Protein AF-A0A558DRP8-F1 (afdb_monomer_lite)

Secondary structure (DSSP, 8-state):
-PPPSSSS-PPPHHHHHHHHHH-HHHHHHHHHHHHHHHHHHS-HHHHHHHHHHHHHHHHHHHT-SSHHHHHHHHHHHHHHHHHHH-HHHHHHHHTT---

Sequence (99 aa):
MKENQNGFDVLDFDQWAVLAKNDPEAFELHRAQILNEVIAQAPAHSARRLKGIQFHVAMLRDHAKHPLGACMKISSMMLDSLFSEMPQAVSVLTQNEEP

Structure (mmCIF, N/CA/C/O backbone):
data_AF-A0A558DRP8-F1
#
_entry.id   AF-A0A558DRP8-F1
#
loop_
_atom_site.group_PDB
_atom_site.id
_atom_site.type_symbol
_atom_site.label_atom_id
_atom_site.label_alt_id
_atom_site.label_comp_id
_atom_site.label_asym_id
_atom_site.label_entity_id
_atom_site.label_seq_id
_atom_site.pdbx_PDB_ins_code
_atom_site.Cartn_x
_atom_site.Cartn_y
_atom_site.Cartn_z
_atom_site.occupancy
_atom_site.B_iso_or_equiv
_atom_site.auth_seq_id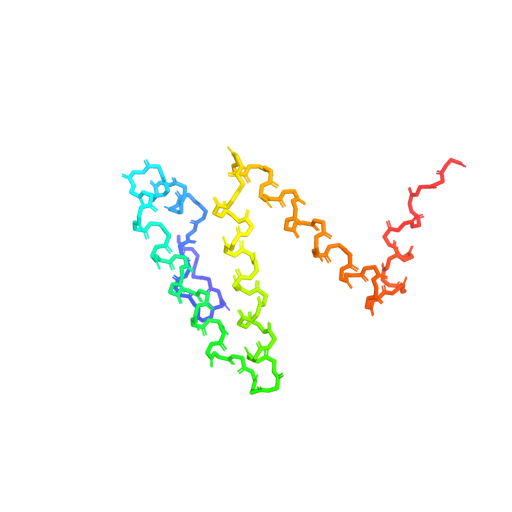
_atom_site.auth_comp_id
_atom_site.auth_asym_id
_atom_site.auth_atom_id
_atom_site.pdbx_PDB_model_num
ATOM 1 N N . MET A 1 1 ? -23.548 -2.873 -13.063 1.00 38.66 1 MET A N 1
ATOM 2 C CA . MET A 1 1 ? -22.187 -3.407 -12.873 1.00 38.66 1 MET A CA 1
ATOM 3 C C . MET A 1 1 ? -21.399 -3.039 -14.113 1.00 38.66 1 MET A C 1
ATOM 5 O O . MET A 1 1 ? -21.721 -3.549 -15.175 1.00 38.66 1 MET A O 1
ATOM 9 N N . LYS A 1 2 ? -20.525 -2.030 -14.036 1.00 38.38 2 LYS A N 1
ATOM 10 C CA . LYS A 1 2 ? -19.679 -1.653 -15.175 1.00 38.38 2 LYS A CA 1
ATOM 11 C C . LYS A 1 2 ? -18.399 -2.472 -15.067 1.00 38.38 2 LYS A C 1
ATOM 13 O O . LYS A 1 2 ? -17.728 -2.387 -14.047 1.00 38.38 2 LYS A O 1
ATOM 18 N N . GLU A 1 3 ? -18.129 -3.277 -16.087 1.00 41.12 3 GLU A N 1
ATOM 19 C CA . GLU A 1 3 ? -16.860 -3.978 -16.269 1.00 41.12 3 GLU A CA 1
ATOM 20 C C . GLU A 1 3 ? -15.719 -2.952 -16.221 1.00 41.12 3 GLU A C 1
ATOM 22 O O . GLU A 1 3 ? -15.704 -1.982 -16.986 1.00 41.12 3 GLU A O 1
ATOM 27 N N . ASN A 1 4 ? -14.793 -3.132 -15.280 1.00 47.41 4 ASN A N 1
ATOM 28 C CA . ASN A 1 4 ? -13.588 -2.319 -15.199 1.00 47.41 4 ASN A CA 1
ATOM 29 C C . ASN A 1 4 ? -12.671 -2.696 -16.370 1.00 47.41 4 ASN A C 1
ATOM 31 O O . ASN A 1 4 ? -12.224 -3.830 -16.487 1.00 47.41 4 ASN A O 1
ATOM 35 N N . GLN A 1 5 ? -12.375 -1.730 -17.240 1.00 44.47 5 GLN A N 1
ATOM 36 C CA . GLN A 1 5 ? -11.522 -1.883 -18.429 1.00 44.47 5 GLN A CA 1
ATOM 37 C C . GLN A 1 5 ? -10.011 -1.943 -18.115 1.00 44.47 5 GLN A C 1
ATOM 39 O O . GLN A 1 5 ? -9.184 -1.641 -18.969 1.00 44.47 5 GLN A O 1
ATOM 44 N N . ASN A 1 6 ? -9.635 -2.355 -16.906 1.00 46.50 6 ASN A N 1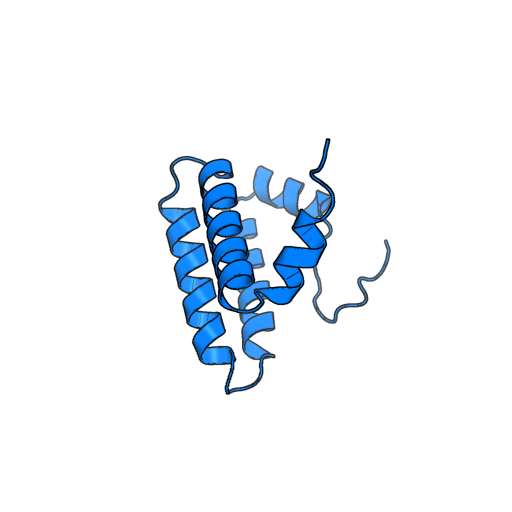
ATOM 45 C CA . ASN A 1 6 ? -8.272 -2.748 -16.565 1.00 46.50 6 ASN A CA 1
ATOM 46 C C . ASN A 1 6 ? -8.329 -4.249 -16.292 1.00 46.50 6 ASN A C 1
ATOM 48 O O . ASN A 1 6 ? -9.210 -4.670 -15.557 1.00 46.50 6 ASN A O 1
ATOM 52 N N . GLY A 1 7 ? -7.437 -5.053 -16.874 1.00 50.56 7 GLY A N 1
ATOM 53 C CA . GLY A 1 7 ? -7.436 -6.526 -16.790 1.00 50.56 7 GLY A CA 1
ATOM 54 C C . GLY A 1 7 ? -7.154 -7.126 -15.403 1.00 50.56 7 GLY A C 1
ATOM 55 O O . GLY A 1 7 ? -6.464 -8.134 -15.309 1.00 50.56 7 GLY A O 1
ATOM 56 N N . PHE A 1 8 ? -7.660 -6.500 -14.344 1.00 57.03 8 PHE A N 1
ATOM 57 C CA . PHE A 1 8 ? -7.628 -6.930 -12.958 1.00 57.03 8 PHE A CA 1
ATOM 58 C C . PHE A 1 8 ? -9.077 -7.003 -12.468 1.00 57.03 8 PHE A C 1
ATOM 60 O O . PHE A 1 8 ? -9.847 -6.061 -12.672 1.00 57.03 8 PHE A O 1
ATOM 67 N N . ASP A 1 9 ? -9.448 -8.103 -11.820 1.00 62.44 9 ASP A N 1
ATOM 68 C CA . ASP A 1 9 ? -10.777 -8.289 -11.233 1.00 62.44 9 ASP A CA 1
ATOM 69 C C . ASP A 1 9 ? -10.867 -7.474 -9.930 1.00 62.44 9 ASP A C 1
ATOM 71 O O . ASP A 1 9 ? -10.702 -7.977 -8.820 1.00 62.44 9 ASP A O 1
ATOM 75 N N . VAL A 1 10 ? -10.963 -6.149 -10.078 1.00 69.50 10 VAL A N 1
ATOM 76 C CA . VAL A 1 10 ? -10.927 -5.199 -8.962 1.00 69.50 10 VAL A CA 1
ATOM 77 C C . VAL A 1 10 ? -12.349 -4.962 -8.478 1.00 69.50 10 VAL A C 1
ATOM 79 O O . VAL A 1 10 ? -13.163 -4.392 -9.211 1.00 69.50 10 VAL A O 1
ATOM 82 N N . LEU A 1 11 ? -12.607 -5.350 -7.225 1.00 79.06 11 LEU A N 1
ATOM 83 C CA . LEU A 1 11 ? -13.816 -4.980 -6.489 1.00 79.06 11 LEU A CA 1
ATOM 84 C C . LEU A 1 11 ? -14.051 -3.462 -6.565 1.00 79.06 11 LEU A C 1
ATOM 86 O O . LEU A 1 11 ? -13.102 -2.670 -6.539 1.00 79.06 11 LEU A O 1
ATOM 90 N N . ASP A 1 12 ? -15.310 -3.039 -6.619 1.00 86.25 12 ASP A N 1
ATOM 91 C CA . ASP A 1 12 ? -15.632 -1.618 -6.495 1.00 86.25 12 ASP A CA 1
ATOM 92 C C . ASP A 1 12 ? -15.376 -1.099 -5.064 1.00 86.25 12 ASP A C 1
ATOM 94 O O . ASP A 1 12 ? -15.093 -1.853 -4.128 1.00 86.25 12 ASP A O 1
ATOM 98 N N . PHE A 1 13 ? -15.419 0.225 -4.887 1.00 86.00 13 PHE A N 1
ATOM 99 C CA . PHE A 1 13 ? -15.133 0.841 -3.589 1.00 86.00 13 PHE A CA 1
ATOM 100 C C . PHE A 1 13 ? -16.053 0.323 -2.475 1.00 86.00 13 PHE A C 1
ATOM 102 O O . PHE A 1 13 ? -15.582 0.053 -1.368 1.00 86.00 13 PHE A O 1
ATOM 109 N N . ASP A 1 14 ? -17.347 0.166 -2.764 1.00 90.44 14 ASP A N 1
ATOM 110 C CA . ASP A 1 14 ? -18.336 -0.258 -1.775 1.00 90.44 14 ASP A CA 1
ATOM 111 C C . ASP A 1 14 ? -18.066 -1.699 -1.323 1.00 90.44 14 ASP A C 1
ATOM 113 O O . ASP A 1 14 ? -18.102 -1.998 -0.128 1.00 90.44 14 ASP A O 1
ATOM 117 N N . GLN A 1 15 ? -17.704 -2.582 -2.254 1.00 90.94 15 GLN A N 1
ATOM 118 C CA . GLN A 1 15 ? -17.301 -3.957 -1.967 1.00 90.94 15 GLN A CA 1
ATOM 119 C C . GLN A 1 15 ? -16.042 -4.019 -1.095 1.00 90.94 15 GLN A C 1
ATOM 121 O O . GLN A 1 15 ? -16.016 -4.759 -0.108 1.00 90.94 15 GLN A O 1
ATOM 126 N N . TRP A 1 16 ? -15.023 -3.207 -1.393 1.00 91.12 16 TRP A N 1
ATOM 127 C CA . TRP A 1 16 ? -13.828 -3.098 -0.551 1.00 91.12 16 TRP A CA 1
ATOM 128 C C . TRP A 1 16 ? -14.144 -2.585 0.855 1.00 91.12 16 TRP A C 1
ATOM 130 O O . TRP A 1 16 ? -13.599 -3.102 1.831 1.00 91.12 16 TRP A O 1
ATOM 140 N N . ALA A 1 17 ? -15.024 -1.590 0.975 1.00 91.62 17 ALA A N 1
ATOM 141 C CA . ALA A 1 17 ? -15.428 -1.030 2.260 1.00 91.62 17 ALA A CA 1
ATOM 142 C C . ALA A 1 17 ? -16.198 -2.052 3.113 1.00 91.62 17 ALA A C 1
ATOM 144 O O . ALA A 1 17 ? -15.956 -2.167 4.318 1.00 91.62 17 ALA A O 1
ATOM 145 N N . VAL A 1 18 ? -17.091 -2.827 2.489 1.00 94.31 18 VAL A N 1
ATOM 146 C CA . VAL A 1 18 ? -17.813 -3.928 3.143 1.00 94.31 18 VAL A CA 1
ATOM 147 C C . VAL A 1 18 ? -16.842 -5.020 3.594 1.00 94.31 18 VAL A C 1
ATOM 149 O O . VAL A 1 18 ? -16.925 -5.461 4.742 1.00 94.31 18 VAL A O 1
ATOM 152 N N . LEU A 1 19 ? -15.899 -5.418 2.735 1.00 92.69 19 LEU A N 1
ATOM 153 C CA . LEU A 1 19 ? -14.892 -6.429 3.057 1.00 92.69 19 LEU A CA 1
ATOM 154 C C . LEU A 1 19 ? -14.010 -5.981 4.228 1.00 92.69 19 LEU A C 1
ATOM 156 O O . LEU A 1 19 ? -13.898 -6.704 5.209 1.00 92.69 19 LEU A O 1
ATOM 160 N N . ALA A 1 20 ? -13.483 -4.755 4.192 1.00 90.81 20 ALA A N 1
ATOM 161 C CA . ALA A 1 20 ? -12.647 -4.204 5.261 1.00 90.81 20 ALA A CA 1
ATOM 162 C C . ALA A 1 20 ? -13.361 -4.137 6.620 1.00 90.81 20 ALA A C 1
ATOM 164 O O . ALA A 1 20 ? -12.723 -4.256 7.663 1.00 90.81 20 ALA A O 1
ATOM 165 N N . LYS A 1 21 ? -14.682 -3.916 6.619 1.00 93.44 21 LYS A N 1
ATOM 166 C CA . LYS A 1 21 ? -15.483 -3.835 7.845 1.00 93.44 21 LYS A CA 1
ATOM 167 C C . LYS A 1 21 ? -15.800 -5.211 8.430 1.00 93.44 21 LYS A C 1
ATOM 169 O O . LYS A 1 21 ? -15.815 -5.353 9.650 1.00 93.44 21 LYS A O 1
ATOM 174 N N . ASN A 1 22 ? -16.110 -6.180 7.572 1.00 95.75 22 ASN A N 1
ATOM 175 C CA . ASN A 1 22 ? -16.605 -7.488 7.995 1.00 95.75 22 ASN A CA 1
ATOM 176 C C . ASN A 1 22 ? -15.479 -8.507 8.200 1.00 95.75 22 ASN A C 1
ATOM 178 O O . ASN A 1 22 ? -15.579 -9.332 9.103 1.00 95.75 22 ASN A O 1
ATOM 182 N N . ASP A 1 23 ? -14.429 -8.442 7.380 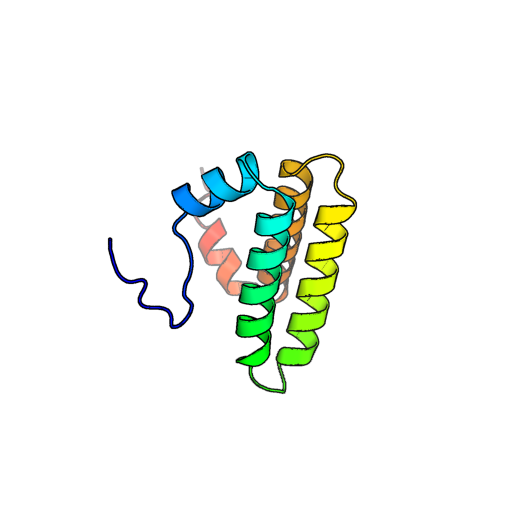1.00 94.75 23 ASP A N 1
ATOM 183 C CA . ASP A 1 23 ? -13.277 -9.343 7.420 1.00 94.75 23 ASP A CA 1
ATOM 184 C C . ASP A 1 23 ? -11.981 -8.598 7.016 1.00 94.75 23 ASP A C 1
ATOM 186 O O . ASP A 1 23 ? -11.580 -8.580 5.843 1.00 94.75 23 ASP A O 1
ATOM 190 N N . PRO A 1 24 ? -11.314 -7.950 7.989 1.00 90.38 24 PRO A N 1
ATOM 191 C CA . PRO A 1 24 ? -10.070 -7.222 7.750 1.00 90.38 24 PRO A CA 1
ATOM 192 C C . PRO A 1 24 ? -8.913 -8.099 7.245 1.00 90.38 24 PRO A C 1
ATOM 194 O O . PRO A 1 24 ? -8.052 -7.606 6.514 1.00 90.38 24 PRO A O 1
ATOM 197 N N . GLU A 1 25 ? -8.871 -9.385 7.611 1.00 92.50 25 GLU A N 1
ATOM 198 C CA . GLU A 1 25 ? -7.821 -10.302 7.150 1.00 92.50 25 GLU A CA 1
ATOM 199 C C . GLU A 1 25 ? -8.019 -10.660 5.677 1.00 92.50 25 GLU A C 1
ATOM 201 O O . GLU A 1 25 ? -7.073 -10.569 4.889 1.00 92.50 25 GLU A O 1
ATOM 206 N N . ALA A 1 26 ? -9.252 -10.985 5.274 1.00 92.06 26 ALA A N 1
ATOM 207 C CA . ALA A 1 26 ? -9.576 -11.223 3.870 1.00 92.06 26 ALA A CA 1
ATOM 208 C C . ALA A 1 26 ? -9.330 -9.976 3.006 1.00 92.06 26 ALA A C 1
ATOM 210 O O . ALA A 1 26 ? -8.830 -10.096 1.885 1.00 92.06 26 ALA A O 1
ATOM 211 N N . PHE A 1 27 ? -9.608 -8.778 3.535 1.00 92.31 27 PHE A N 1
ATOM 212 C CA . PHE A 1 27 ? -9.259 -7.517 2.878 1.00 92.31 27 PHE A CA 1
ATOM 213 C C . PHE A 1 27 ? -7.752 -7.419 2.596 1.00 92.31 27 PHE A C 1
ATOM 215 O O . PHE A 1 27 ? -7.348 -7.155 1.461 1.00 92.31 27 PHE A O 1
ATOM 222 N N . GLU A 1 28 ? -6.908 -7.636 3.608 1.00 90.81 28 GLU A N 1
ATOM 223 C CA . GLU A 1 28 ? -5.456 -7.509 3.452 1.00 90.81 28 GLU A CA 1
ATOM 224 C C . GLU A 1 28 ? -4.875 -8.599 2.538 1.00 90.81 28 GLU A C 1
ATOM 226 O O . GLU A 1 28 ? -3.984 -8.310 1.731 1.00 90.81 28 GLU A O 1
ATOM 231 N N . LEU A 1 29 ? -5.427 -9.818 2.579 1.00 91.75 29 LEU A N 1
ATOM 232 C CA . LEU A 1 29 ? -5.066 -10.896 1.658 1.00 91.75 29 LEU A CA 1
ATOM 233 C C . LEU A 1 29 ? -5.385 -10.522 0.206 1.00 91.75 29 LEU A C 1
ATOM 235 O O . LEU A 1 29 ? -4.508 -10.595 -0.658 1.00 91.75 29 LEU A O 1
ATOM 239 N N . HIS A 1 30 ? -6.617 -10.082 -0.059 1.00 91.94 30 HIS A N 1
ATOM 240 C CA . HIS A 1 30 ? -7.057 -9.728 -1.407 1.00 91.94 30 HIS A CA 1
ATOM 241 C C . HIS A 1 30 ? -6.274 -8.527 -1.956 1.00 91.94 30 HIS A C 1
ATOM 243 O O . HIS A 1 30 ? -5.818 -8.527 -3.102 1.00 91.94 30 HIS A O 1
ATOM 249 N N . ARG A 1 31 ? -6.004 -7.529 -1.104 1.00 91.56 31 ARG A N 1
ATOM 250 C CA . ARG A 1 31 ? -5.160 -6.378 -1.449 1.00 91.56 31 ARG A CA 1
ATOM 251 C C . ARG A 1 31 ? -3.749 -6.814 -1.845 1.00 91.56 31 ARG A C 1
ATOM 253 O O . ARG A 1 31 ? -3.202 -6.307 -2.825 1.00 91.56 31 ARG A O 1
ATOM 260 N N . ALA A 1 32 ? -3.139 -7.725 -1.086 1.00 91.00 32 ALA A N 1
ATOM 261 C CA . ALA A 1 32 ? -1.799 -8.222 -1.382 1.00 91.00 32 ALA A CA 1
ATOM 262 C C . ALA A 1 32 ? -1.752 -9.006 -2.702 1.00 91.00 32 ALA A C 1
ATOM 264 O O . ALA A 1 32 ? -0.793 -8.851 -3.458 1.00 91.00 32 ALA A O 1
ATOM 265 N N . GLN A 1 33 ? -2.783 -9.803 -3.000 1.00 91.50 33 GLN A N 1
ATOM 266 C CA . GLN A 1 33 ? -2.899 -10.551 -4.257 1.00 91.50 33 GLN A CA 1
ATOM 267 C C . GLN A 1 33 ? -2.904 -9.616 -5.469 1.00 91.50 33 GLN A C 1
ATOM 269 O O . GLN A 1 33 ? -2.021 -9.731 -6.318 1.00 91.50 33 GLN A O 1
ATOM 274 N N . ILE A 1 34 ? -3.795 -8.620 -5.489 1.00 91.56 34 ILE A N 1
ATOM 275 C CA . ILE A 1 34 ? -3.898 -7.663 -6.602 1.00 91.56 34 ILE A CA 1
ATOM 276 C C . ILE A 1 34 ? -2.584 -6.898 -6.799 1.00 91.56 34 ILE A C 1
ATOM 278 O O . ILE A 1 34 ? -2.103 -6.746 -7.920 1.00 91.56 34 ILE A O 1
ATOM 282 N N . LEU A 1 35 ? -1.946 -6.450 -5.714 1.00 90.88 35 LEU A N 1
ATOM 283 C CA . LEU A 1 35 ? -0.665 -5.743 -5.813 1.00 90.88 35 LEU A CA 1
ATOM 284 C C . LEU A 1 35 ? 0.450 -6.645 -6.354 1.00 90.88 35 LEU A C 1
ATOM 286 O O . LEU A 1 35 ? 1.262 -6.198 -7.163 1.00 90.88 35 LEU A O 1
ATOM 290 N N . ASN A 1 36 ? 0.484 -7.916 -5.954 1.00 90.69 36 ASN A N 1
ATOM 291 C CA . ASN A 1 36 ? 1.452 -8.873 -6.481 1.00 90.69 36 ASN A CA 1
ATOM 292 C C . ASN A 1 36 ? 1.226 -9.164 -7.969 1.00 90.69 36 ASN A C 1
ATOM 294 O O . ASN A 1 36 ? 2.205 -9.269 -8.705 1.00 90.69 36 ASN A O 1
ATOM 298 N N . GLU A 1 37 ? -0.025 -9.240 -8.426 1.00 91.12 37 GLU A N 1
ATOM 299 C CA . GLU A 1 37 ? -0.360 -9.395 -9.846 1.00 91.12 37 GLU A CA 1
ATOM 300 C C . GLU A 1 37 ? 0.099 -8.190 -10.669 1.00 91.12 37 GLU A C 1
ATOM 302 O O . GLU A 1 37 ? 0.757 -8.360 -11.697 1.00 91.12 37 GLU A O 1
ATOM 307 N N . VAL A 1 38 ? -0.150 -6.970 -10.181 1.00 89.81 38 VAL A N 1
ATOM 308 C CA . VAL A 1 38 ? 0.330 -5.732 -10.818 1.00 89.81 38 VAL A CA 1
ATOM 309 C C . VAL A 1 38 ? 1.858 -5.730 -10.926 1.00 89.81 38 VAL A C 1
ATOM 311 O O . VAL A 1 38 ? 2.415 -5.413 -11.977 1.00 89.81 38 VAL A O 1
ATOM 314 N N . ILE A 1 39 ? 2.559 -6.121 -9.859 1.00 90.88 39 ILE A N 1
ATOM 315 C CA . ILE A 1 39 ? 4.026 -6.198 -9.851 1.00 90.88 39 ILE A CA 1
ATOM 316 C C . ILE A 1 39 ? 4.537 -7.296 -10.793 1.00 90.88 39 ILE A C 1
ATOM 318 O O . ILE A 1 39 ? 5.581 -7.116 -11.420 1.00 90.88 39 ILE A O 1
ATOM 322 N N . ALA A 1 40 ? 3.836 -8.427 -10.892 1.00 89.50 40 ALA A N 1
ATOM 323 C CA . ALA A 1 40 ? 4.213 -9.541 -11.759 1.00 89.50 40 ALA A CA 1
ATOM 324 C C . ALA A 1 40 ? 4.081 -9.197 -13.250 1.00 89.50 40 ALA A C 1
ATOM 326 O O . ALA A 1 40 ? 4.870 -9.684 -14.057 1.00 89.50 40 ALA A O 1
ATOM 327 N N . GLN A 1 41 ? 3.125 -8.338 -13.608 1.00 90.62 41 GLN A N 1
ATOM 328 C CA . GLN A 1 41 ? 2.941 -7.850 -14.977 1.00 90.62 41 GLN A CA 1
ATOM 329 C C . GLN A 1 41 ? 3.910 -6.714 -15.350 1.00 90.62 41 GLN A C 1
ATOM 331 O O . GLN A 1 41 ? 4.017 -6.346 -16.521 1.00 90.62 41 GLN A O 1
ATOM 336 N N . ALA A 1 42 ? 4.633 -6.148 -14.380 1.00 90.88 42 ALA A N 1
ATOM 337 C CA . ALA A 1 42 ? 5.557 -5.054 -14.635 1.00 90.88 42 ALA A CA 1
ATOM 338 C C . ALA A 1 42 ? 6.824 -5.517 -15.392 1.00 90.88 42 ALA A C 1
ATOM 340 O O . ALA A 1 42 ? 7.343 -6.608 -15.139 1.00 90.88 42 ALA A O 1
ATOM 341 N N . PRO A 1 43 ? 7.397 -4.670 -16.270 1.00 92.25 43 PRO A N 1
ATOM 342 C CA . PRO A 1 43 ? 8.678 -4.943 -16.916 1.00 92.25 43 PRO A CA 1
ATOM 343 C C . PRO A 1 43 ? 9.799 -5.283 -15.921 1.00 92.25 43 PRO A C 1
ATOM 345 O O . PRO A 1 43 ? 9.894 -4.709 -14.836 1.00 92.25 43 PRO A O 1
ATOM 348 N N . ALA A 1 44 ? 10.731 -6.154 -16.320 1.00 87.50 44 ALA A N 1
ATOM 349 C CA . ALA A 1 44 ? 11.804 -6.631 -15.438 1.00 87.50 44 ALA A CA 1
ATOM 350 C C . ALA A 1 44 ? 12.655 -5.503 -14.815 1.00 87.50 44 ALA A C 1
ATOM 352 O O . ALA A 1 44 ? 13.107 -5.623 -13.675 1.00 87.50 44 ALA A O 1
ATOM 353 N N . HIS A 1 45 ? 12.840 -4.389 -15.534 1.00 88.62 45 HIS A N 1
ATOM 354 C CA . HIS A 1 45 ? 13.603 -3.237 -15.048 1.00 88.62 45 HIS A CA 1
ATOM 355 C C . HIS A 1 45 ? 12.894 -2.477 -13.910 1.00 88.62 45 HIS A C 1
ATOM 357 O O . HIS A 1 45 ? 13.565 -1.877 -13.071 1.00 88.62 45 HIS A O 1
ATOM 363 N N . SER A 1 46 ? 11.559 -2.514 -13.843 1.00 89.69 46 SER A N 1
ATOM 364 C CA . SER A 1 46 ? 10.756 -1.803 -12.839 1.00 89.69 46 SER A CA 1
ATOM 365 C C . SER A 1 46 ? 10.253 -2.719 -11.722 1.00 89.69 46 SER A C 1
ATOM 367 O O . SER A 1 46 ? 10.102 -2.259 -10.588 1.00 89.69 46 SER A O 1
ATOM 369 N N . ALA A 1 47 ? 10.097 -4.023 -11.977 1.00 90.81 47 ALA A N 1
ATOM 370 C CA . ALA A 1 47 ? 9.606 -5.002 -11.004 1.00 90.81 47 ALA A CA 1
ATOM 371 C C . ALA A 1 47 ? 10.389 -4.989 -9.675 1.00 90.81 47 ALA A C 1
ATOM 373 O O . ALA A 1 47 ? 9.795 -5.064 -8.598 1.00 90.81 47 ALA A O 1
ATOM 374 N N . ARG A 1 48 ? 11.724 -4.840 -9.718 1.00 91.06 48 ARG A N 1
ATOM 375 C CA . ARG A 1 48 ? 12.552 -4.749 -8.499 1.00 91.06 48 ARG A CA 1
ATOM 376 C C . ARG A 1 48 ? 12.219 -3.510 -7.667 1.00 91.06 48 ARG A C 1
ATOM 378 O O . ARG A 1 48 ? 12.063 -3.619 -6.453 1.00 91.06 48 ARG A O 1
ATOM 385 N N . ARG A 1 49 ? 12.106 -2.345 -8.313 1.00 91.69 49 ARG A N 1
ATOM 386 C CA . ARG A 1 49 ? 11.773 -1.079 -7.644 1.00 91.69 49 ARG A CA 1
ATOM 387 C C . ARG A 1 49 ? 10.357 -1.127 -7.072 1.00 91.69 49 ARG A C 1
ATOM 389 O O . ARG A 1 49 ? 10.167 -0.752 -5.920 1.00 91.69 49 ARG A O 1
ATOM 396 N N . LEU A 1 50 ? 9.398 -1.667 -7.825 1.00 93.56 50 LEU A N 1
ATOM 397 C CA . LEU A 1 50 ? 8.010 -1.814 -7.381 1.00 93.56 50 LEU A CA 1
ATOM 398 C C . LEU A 1 50 ? 7.877 -2.710 -6.145 1.00 93.56 50 LEU A C 1
ATOM 400 O O . LEU A 1 50 ? 7.173 -2.338 -5.212 1.00 93.56 50 LEU A O 1
ATOM 404 N N . LYS A 1 51 ? 8.612 -3.829 -6.072 1.00 93.62 51 LYS A N 1
ATOM 405 C CA . LYS A 1 51 ? 8.657 -4.667 -4.857 1.00 93.62 51 LYS A CA 1
ATOM 406 C C . LYS A 1 51 ? 9.174 -3.900 -3.639 1.00 93.62 51 LYS A C 1
ATOM 408 O O . LYS A 1 51 ? 8.621 -4.038 -2.553 1.00 93.62 51 LYS A O 1
ATOM 413 N N . GLY A 1 52 ? 10.207 -3.076 -3.822 1.00 93.81 52 GLY A N 1
ATOM 414 C CA . GLY A 1 52 ? 10.738 -2.223 -2.756 1.00 93.81 52 GLY A CA 1
ATOM 415 C C . GLY A 1 52 ? 9.719 -1.188 -2.271 1.00 93.81 52 GLY A C 1
ATOM 416 O O . GLY A 1 52 ? 9.514 -1.047 -1.067 1.00 93.81 52 GLY A O 1
ATOM 417 N N . ILE A 1 53 ? 9.035 -0.513 -3.200 1.00 93.50 53 ILE A N 1
ATOM 418 C CA . ILE A 1 53 ? 7.977 0.457 -2.878 1.00 93.50 53 ILE A CA 1
ATOM 419 C C . ILE A 1 53 ? 6.820 -0.233 -2.148 1.00 93.50 53 ILE A C 1
ATOM 421 O O . ILE A 1 53 ? 6.391 0.245 -1.101 1.00 93.50 53 ILE A O 1
ATOM 425 N N . GLN A 1 54 ? 6.360 -1.381 -2.647 1.00 93.19 54 GLN A N 1
ATOM 426 C CA . GLN A 1 54 ? 5.298 -2.168 -2.022 1.00 93.19 54 GLN A CA 1
ATOM 427 C C . GLN A 1 54 ? 5.649 -2.560 -0.583 1.00 93.19 54 GLN A C 1
ATOM 429 O O . GLN A 1 54 ? 4.818 -2.414 0.313 1.00 93.19 54 GLN A O 1
ATOM 434 N N . PHE A 1 55 ? 6.881 -3.024 -0.348 1.00 93.69 55 PHE A N 1
ATOM 435 C CA . PHE A 1 55 ? 7.363 -3.351 0.993 1.00 93.69 55 PHE A CA 1
ATOM 436 C C . PHE A 1 55 ? 7.357 -2.124 1.912 1.00 93.69 55 PHE A C 1
ATOM 438 O O . PHE A 1 55 ? 6.850 -2.191 3.030 1.00 93.69 55 PHE A O 1
ATOM 445 N N . HIS A 1 56 ? 7.861 -0.984 1.433 1.00 94.38 56 HIS A N 1
ATOM 446 C CA . HIS A 1 56 ? 7.884 0.247 2.219 1.00 94.38 56 HIS A CA 1
ATOM 447 C C . HIS A 1 56 ? 6.463 0.713 2.581 1.00 94.38 56 HIS A C 1
ATOM 449 O O . HIS A 1 56 ? 6.190 1.010 3.743 1.00 94.38 56 HIS A O 1
ATOM 455 N N . VAL A 1 57 ? 5.532 0.705 1.623 1.00 93.81 57 VAL A N 1
ATOM 456 C CA . VAL A 1 57 ? 4.122 1.052 1.863 1.00 93.81 57 VAL A CA 1
ATOM 457 C C . VAL A 1 57 ? 3.476 0.102 2.874 1.00 93.81 57 VAL A C 1
ATOM 459 O O . VAL A 1 57 ? 2.755 0.560 3.760 1.00 93.81 57 VAL A O 1
ATOM 462 N N . ALA A 1 5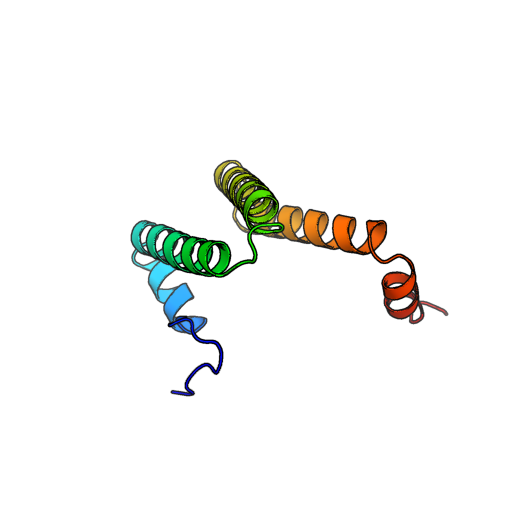8 ? 3.745 -1.204 2.784 1.00 92.31 58 ALA A N 1
ATOM 463 C CA . ALA A 1 58 ? 3.232 -2.184 3.740 1.00 92.31 58 ALA A CA 1
ATOM 464 C C . ALA A 1 58 ? 3.740 -1.905 5.165 1.00 92.31 58 ALA A C 1
ATOM 466 O O . ALA A 1 58 ? 2.933 -1.795 6.084 1.00 92.31 58 ALA A O 1
ATOM 467 N N . MET A 1 59 ? 5.046 -1.681 5.330 1.00 92.69 59 MET A N 1
ATOM 468 C CA . MET A 1 59 ? 5.650 -1.340 6.625 1.00 92.69 59 MET A CA 1
ATOM 469 C C . MET A 1 59 ? 5.123 -0.017 7.196 1.00 92.69 59 MET A C 1
ATOM 471 O O . MET A 1 59 ? 4.926 0.114 8.403 1.00 92.69 59 MET A O 1
ATOM 475 N N . LEU A 1 60 ? 4.883 0.979 6.339 1.00 93.81 60 LEU A N 1
ATOM 476 C CA . LEU A 1 60 ? 4.286 2.257 6.733 1.00 93.81 60 LEU A CA 1
ATOM 477 C C . LEU A 1 60 ? 2.866 2.090 7.274 1.00 93.81 60 LEU A C 1
ATOM 479 O O . LEU A 1 60 ? 2.509 2.767 8.237 1.00 93.81 60 LEU A O 1
ATOM 483 N N . ARG A 1 61 ? 2.065 1.217 6.652 1.00 91.81 61 ARG A N 1
ATOM 484 C CA . ARG A 1 61 ? 0.703 0.900 7.099 1.00 91.81 61 ARG A CA 1
ATOM 485 C C . ARG A 1 61 ? 0.713 0.136 8.418 1.00 91.81 61 ARG A C 1
ATOM 487 O O . ARG A 1 61 ? -0.033 0.515 9.311 1.00 91.81 61 ARG A O 1
ATOM 494 N N . ASP A 1 62 ? 1.576 -0.870 8.539 1.00 90.94 62 ASP A N 1
ATOM 495 C CA . ASP A 1 62 ? 1.686 -1.726 9.727 1.00 90.94 62 ASP A CA 1
ATOM 496 C C . ASP A 1 62 ? 2.105 -0.935 10.979 1.00 90.94 62 ASP A C 1
ATOM 498 O O . ASP A 1 62 ? 1.493 -1.033 12.039 1.00 90.94 62 ASP A O 1
ATOM 502 N N . HIS A 1 63 ? 3.086 -0.039 10.843 1.00 90.06 63 HIS A N 1
ATOM 503 C CA . HIS A 1 63 ? 3.556 0.795 11.953 1.00 90.06 63 HIS A CA 1
ATOM 504 C C . HIS A 1 63 ? 2.723 2.062 12.205 1.00 90.06 63 HIS A C 1
ATOM 506 O O . HIS A 1 63 ? 3.020 2.836 13.126 1.00 90.06 63 HIS A O 1
ATOM 512 N N . ALA A 1 64 ? 1.715 2.356 11.383 1.00 91.81 64 ALA A N 1
ATOM 513 C CA . ALA A 1 64 ? 0.902 3.544 11.590 1.00 91.81 64 ALA A CA 1
ATOM 514 C C . ALA A 1 64 ? -0.065 3.342 12.759 1.00 91.81 64 ALA A C 1
ATOM 516 O O . ALA A 1 64 ? -0.863 2.416 12.786 1.00 91.81 64 ALA A O 1
ATOM 517 N N . LYS A 1 65 ? -0.079 4.302 13.690 1.00 88.38 65 LYS A N 1
ATOM 518 C CA . LYS A 1 65 ? -1.011 4.300 14.831 1.00 88.38 65 LYS A CA 1
ATOM 519 C C . LYS A 1 65 ? -2.493 4.328 14.418 1.00 88.38 65 LYS A C 1
ATOM 521 O O . LYS A 1 65 ? -3.355 4.053 15.239 1.00 88.38 65 LYS A O 1
ATOM 526 N N . HIS A 1 66 ? -2.787 4.775 13.196 1.00 89.44 66 HIS A N 1
ATOM 527 C CA . HIS A 1 66 ? -4.134 4.913 12.646 1.00 89.44 66 HIS A CA 1
ATOM 528 C C . HIS A 1 66 ? -4.078 4.993 11.105 1.00 89.44 66 HIS A C 1
ATOM 530 O O . HIS A 1 66 ? -3.117 5.558 10.566 1.00 89.44 66 HIS A O 1
ATOM 536 N N . PRO A 1 67 ? -5.104 4.497 10.384 1.00 86.25 67 PRO A N 1
ATOM 537 C CA .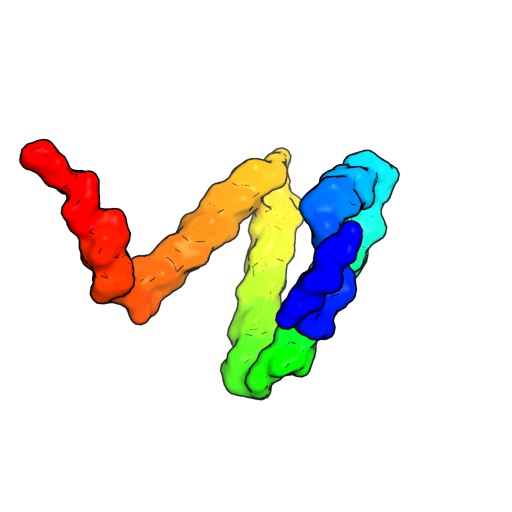 PRO A 1 67 ? -5.093 4.390 8.919 1.00 86.25 67 PRO A CA 1
ATOM 538 C C . PRO A 1 67 ? -4.896 5.720 8.182 1.00 86.25 67 PRO A C 1
ATOM 540 O O . PRO A 1 67 ? -4.187 5.779 7.178 1.00 86.25 67 PRO A O 1
ATOM 543 N N . LEU A 1 68 ? -5.476 6.808 8.700 1.00 91.19 68 LEU A N 1
ATOM 544 C CA . LEU A 1 68 ? -5.336 8.137 8.100 1.00 91.19 68 LEU A CA 1
ATOM 545 C C . LEU A 1 68 ? -3.880 8.626 8.131 1.00 91.19 68 LEU A C 1
ATOM 547 O O . LEU A 1 68 ? -3.397 9.187 7.152 1.00 91.19 68 LEU A O 1
ATOM 551 N N . GLY A 1 69 ? -3.154 8.344 9.217 1.00 92.69 69 GLY A N 1
ATOM 552 C CA . GLY A 1 69 ? -1.737 8.679 9.323 1.00 92.69 69 GLY A CA 1
ATOM 55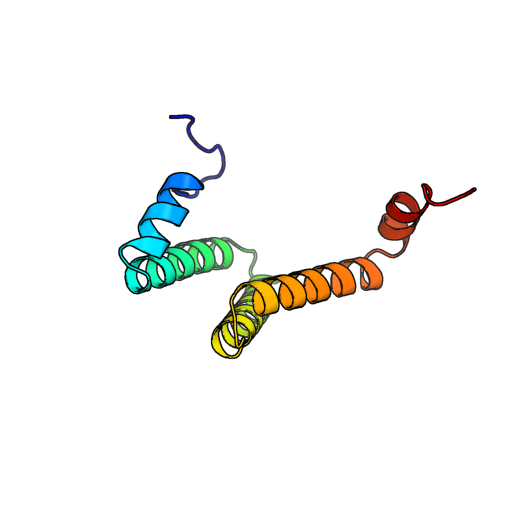3 C C . GLY A 1 69 ? -0.879 7.930 8.300 1.00 92.69 69 GLY A C 1
ATOM 554 O O . GLY A 1 69 ? 0.046 8.514 7.739 1.00 92.69 69 GLY A O 1
ATOM 555 N N . ALA A 1 70 ? -1.198 6.663 8.010 1.00 93.31 70 ALA A N 1
ATOM 556 C CA . ALA A 1 70 ? -0.549 5.928 6.922 1.00 93.31 70 ALA A CA 1
ATOM 557 C C . ALA A 1 70 ? -0.845 6.577 5.564 1.00 93.31 70 ALA A C 1
ATOM 559 O O . ALA A 1 70 ? 0.077 6.799 4.784 1.00 93.31 70 ALA A O 1
ATOM 560 N N . CYS A 1 71 ? -2.112 6.922 5.310 1.00 92.31 71 CYS A N 1
ATOM 561 C CA . CYS A 1 71 ? -2.542 7.575 4.074 1.00 92.31 71 CYS A CA 1
ATOM 562 C C . CYS A 1 71 ? -1.766 8.876 3.825 1.00 92.31 71 CYS A C 1
ATOM 564 O O . CYS A 1 71 ? -1.149 9.026 2.776 1.00 92.31 71 CYS A O 1
ATOM 566 N N . MET A 1 72 ? -1.693 9.765 4.821 1.00 94.06 72 MET A N 1
ATOM 567 C CA . MET A 1 72 ? -0.948 11.024 4.706 1.00 94.06 72 MET A CA 1
ATOM 568 C C . MET A 1 72 ? 0.535 10.801 4.386 1.00 94.06 72 MET A C 1
ATOM 570 O O . MET A 1 72 ? 1.084 11.478 3.521 1.00 94.06 72 MET A O 1
ATOM 574 N N . LYS A 1 73 ? 1.187 9.836 5.050 1.00 94.50 73 LYS A N 1
ATOM 575 C CA . LYS A 1 73 ? 2.602 9.519 4.797 1.00 94.50 73 LYS A CA 1
ATOM 576 C C . LYS A 1 73 ? 2.832 8.966 3.393 1.00 94.50 73 LYS A C 1
ATOM 578 O O . LYS A 1 73 ? 3.794 9.355 2.740 1.00 94.50 73 LYS A O 1
ATOM 583 N N . ILE A 1 74 ? 1.955 8.076 2.929 1.00 93.94 74 ILE A N 1
ATOM 584 C CA . ILE A 1 74 ? 2.030 7.522 1.574 1.00 93.94 74 ILE A CA 1
ATOM 585 C C . ILE A 1 74 ? 1.843 8.644 0.546 1.00 93.94 74 ILE A C 1
ATOM 587 O O . ILE A 1 74 ? 2.656 8.758 -0.368 1.00 93.94 74 ILE A O 1
ATOM 591 N N . SER A 1 75 ? 0.845 9.513 0.733 1.00 93.25 75 SER A N 1
ATOM 592 C CA . SER A 1 75 ? 0.617 10.671 -0.139 1.00 93.25 75 SER A CA 1
ATOM 593 C C . SER A 1 75 ? 1.814 11.623 -0.161 1.00 93.25 75 SER A C 1
ATOM 595 O O . SER A 1 75 ? 2.195 12.076 -1.235 1.00 93.25 75 SER A O 1
ATOM 597 N N . SER A 1 76 ? 2.457 11.873 0.987 1.00 92.38 76 SER A N 1
ATOM 598 C CA . SER A 1 76 ? 3.702 12.655 1.053 1.00 92.38 76 SER A CA 1
ATOM 599 C C . SER A 1 76 ? 4.802 12.018 0.210 1.00 92.38 76 SER A C 1
ATOM 601 O O . SER A 1 76 ? 5.376 12.686 -0.634 1.00 92.38 76 SER A O 1
ATOM 603 N N . MET A 1 77 ? 5.043 10.713 0.357 1.00 92.75 77 MET A N 1
ATOM 604 C CA . MET A 1 77 ? 6.075 10.006 -0.410 1.00 92.75 77 MET A CA 1
ATOM 605 C C . MET A 1 77 ? 5.818 10.056 -1.928 1.00 92.75 77 MET A C 1
ATOM 607 O O . MET A 1 77 ? 6.756 10.168 -2.721 1.00 92.75 77 MET A O 1
ATOM 611 N N . MET A 1 78 ? 4.548 9.979 -2.343 1.00 90.38 78 MET A N 1
ATOM 612 C CA . MET A 1 78 ? 4.150 10.135 -3.746 1.00 90.38 78 MET A CA 1
ATOM 613 C C . MET A 1 78 ? 4.422 11.555 -4.250 1.00 90.38 78 MET A C 1
ATOM 615 O O . MET A 1 78 ? 4.987 11.721 -5.330 1.00 90.38 78 MET A O 1
ATOM 619 N N . LEU A 1 79 ? 4.055 12.564 -3.458 1.00 89.31 79 LEU A N 1
ATOM 620 C CA . LEU A 1 79 ? 4.307 13.968 -3.766 1.00 89.31 79 LEU A CA 1
ATOM 621 C C . LEU A 1 79 ? 5.809 14.259 -3.839 1.00 89.31 79 LEU A C 1
ATOM 623 O O . LEU A 1 79 ? 6.256 14.817 -4.831 1.00 89.31 79 LEU A O 1
ATOM 627 N N . ASP A 1 80 ? 6.606 13.809 -2.870 1.00 89.31 80 ASP A N 1
ATOM 628 C CA . ASP A 1 80 ? 8.064 13.988 -2.852 1.00 89.31 80 ASP A CA 1
ATOM 629 C C . ASP A 1 80 ? 8.721 13.409 -4.114 1.00 89.31 80 ASP A C 1
ATOM 631 O O . ASP A 1 80 ? 9.624 14.008 -4.705 1.00 89.31 80 ASP A O 1
ATOM 635 N N . SER A 1 81 ? 8.229 12.255 -4.574 1.00 86.25 81 SER A N 1
ATOM 636 C CA . SER A 1 81 ? 8.682 11.639 -5.825 1.00 86.25 81 SER A CA 1
ATOM 637 C C . SER A 1 81 ? 8.307 12.496 -7.038 1.00 86.25 81 SER A C 1
ATOM 639 O O . SER A 1 81 ? 9.129 12.699 -7.924 1.00 86.25 81 SER A O 1
ATOM 641 N N . LEU A 1 82 ? 7.095 13.059 -7.067 1.00 85.50 82 LEU A N 1
ATOM 642 C CA . LEU A 1 82 ? 6.657 13.963 -8.133 1.00 85.50 82 LEU A CA 1
ATOM 643 C C . LEU A 1 82 ? 7.495 15.252 -8.166 1.00 85.50 82 LEU A C 1
ATOM 645 O O . LEU A 1 82 ? 7.955 15.654 -9.234 1.00 85.50 82 LEU A O 1
ATOM 649 N N . PHE A 1 83 ? 7.721 15.872 -7.006 1.00 83.94 83 PHE A N 1
ATOM 650 C CA . PHE A 1 83 ? 8.500 17.105 -6.879 1.00 83.94 83 PHE A CA 1
ATOM 651 C C . PHE A 1 83 ? 9.977 16.913 -7.246 1.00 83.94 83 PHE A C 1
ATOM 653 O O . PHE A 1 83 ? 10.588 17.823 -7.806 1.00 83.94 83 PHE A O 1
ATOM 660 N N . SER A 1 84 ? 10.547 15.739 -6.963 1.00 82.06 84 SER A N 1
ATOM 661 C CA . SER A 1 84 ? 11.943 15.426 -7.292 1.00 82.06 84 SER A CA 1
ATOM 662 C C . SER A 1 84 ? 12.148 14.945 -8.732 1.00 82.06 84 SER A C 1
ATOM 664 O O . SER A 1 84 ? 13.152 15.306 -9.345 1.00 82.06 84 SER A O 1
ATOM 666 N N . GLU A 1 85 ? 11.223 14.158 -9.292 1.00 78.31 85 GLU A N 1
ATOM 667 C CA . GLU A 1 85 ? 11.379 13.552 -10.624 1.00 78.31 85 GLU A CA 1
ATOM 668 C C . GLU A 1 85 ? 10.759 14.390 -11.761 1.00 78.31 85 GLU A C 1
ATOM 670 O O . GLU A 1 85 ? 11.192 14.265 -12.907 1.00 78.31 85 GLU A O 1
ATOM 675 N N . MET A 1 86 ? 9.785 15.271 -11.483 1.00 73.56 86 MET A N 1
ATOM 676 C CA . MET A 1 86 ? 9.153 16.137 -12.497 1.00 73.56 86 MET A CA 1
ATOM 677 C C . MET A 1 86 ? 8.958 17.594 -12.029 1.00 73.56 86 MET A C 1
ATOM 679 O O . MET A 1 86 ? 7.818 18.058 -11.896 1.00 73.56 86 MET A O 1
ATOM 683 N N . PRO A 1 87 ? 10.043 18.377 -11.866 1.00 66.62 87 PRO A N 1
ATOM 684 C CA . PRO A 1 87 ? 9.968 19.780 -11.439 1.00 66.62 87 PRO A CA 1
ATOM 685 C C . PRO A 1 87 ? 9.070 20.661 -12.327 1.00 66.62 87 PRO A C 1
ATOM 687 O O . PRO A 1 87 ? 8.452 21.613 -11.861 1.00 66.62 87 PRO A O 1
ATOM 690 N N . GLN A 1 88 ? 8.961 20.332 -13.615 1.00 66.19 88 GLN A N 1
ATOM 691 C CA . GLN A 1 88 ? 8.133 21.043 -14.590 1.00 66.19 88 GLN A CA 1
ATOM 692 C C . GLN A 1 88 ? 6.633 20.724 -14.499 1.00 66.19 88 GLN A C 1
ATOM 694 O O . GLN A 1 88 ? 5.816 21.523 -14.939 1.00 66.19 88 GLN A O 1
ATOM 699 N N . ALA A 1 89 ? 6.248 19.559 -13.966 1.00 66.25 89 ALA A N 1
ATOM 700 C CA . ALA A 1 89 ? 4.834 19.234 -13.750 1.00 66.25 89 ALA A CA 1
ATOM 701 C C . ALA A 1 89 ? 4.289 19.978 -12.523 1.00 66.25 89 ALA A C 1
ATOM 703 O O . ALA A 1 89 ? 3.126 20.368 -12.482 1.00 66.25 89 ALA A O 1
ATOM 704 N N . VAL A 1 90 ? 5.163 20.216 -11.545 1.00 65.06 90 VAL A N 1
ATOM 705 C CA . VAL A 1 90 ? 4.865 20.986 -10.339 1.00 65.06 90 VAL A CA 1
ATOM 706 C C . VAL A 1 90 ? 4.533 22.431 -10.667 1.00 65.06 90 VAL A C 1
ATOM 708 O O . VAL A 1 90 ? 3.547 22.942 -10.146 1.00 65.06 90 VAL A O 1
ATOM 711 N N . SER A 1 91 ? 5.313 23.077 -11.541 1.00 64.75 91 SER A N 1
ATOM 712 C CA . SER A 1 91 ? 5.087 24.485 -11.873 1.00 64.75 91 SER A CA 1
ATOM 713 C C . SER A 1 91 ? 3.674 24.714 -12.402 1.00 64.75 91 SER A C 1
ATOM 715 O O . SER A 1 91 ? 3.037 25.665 -11.977 1.00 64.75 91 SER A O 1
ATOM 717 N N . VAL A 1 92 ? 3.145 23.803 -13.228 1.00 68.94 92 VAL A N 1
ATOM 718 C CA . VAL A 1 92 ? 1.766 23.843 -13.750 1.00 68.94 92 VAL A CA 1
ATOM 719 C C . VAL A 1 92 ? 0.715 23.738 -12.637 1.00 68.94 92 VAL A C 1
ATOM 721 O O . VAL A 1 92 ? -0.314 24.404 -12.704 1.00 68.94 92 VAL A O 1
ATOM 724 N N . LEU A 1 93 ? 0.967 22.930 -11.603 1.00 66.38 93 LEU A N 1
ATOM 725 C CA . LEU A 1 93 ? 0.047 22.750 -10.473 1.00 66.38 93 LEU A CA 1
ATOM 726 C C . LEU A 1 93 ? 0.068 23.933 -9.495 1.00 66.38 93 LEU A C 1
ATOM 728 O O . LEU A 1 93 ? -0.928 24.168 -8.815 1.00 66.38 93 LEU A O 1
ATOM 732 N N . THR A 1 94 ? 1.168 24.689 -9.442 1.00 66.19 94 THR A N 1
ATOM 733 C CA . THR A 1 94 ? 1.335 25.844 -8.546 1.00 66.19 94 THR A CA 1
ATOM 734 C C . THR A 1 94 ? 1.042 27.195 -9.210 1.00 66.19 94 THR A C 1
ATOM 736 O O . THR A 1 94 ? 1.101 28.211 -8.529 1.00 66.19 94 THR A O 1
ATOM 739 N N . GLN A 1 95 ? 0.705 27.258 -10.509 1.00 57.47 95 GLN A N 1
ATOM 740 C CA . GLN A 1 95 ? 0.401 28.534 -11.197 1.00 57.47 95 GLN A CA 1
ATOM 741 C C . GLN A 1 95 ? -0.962 29.159 -10.823 1.00 57.47 95 GLN A C 1
ATOM 743 O O . GLN A 1 95 ? -1.333 30.168 -11.410 1.00 57.47 95 GLN A O 1
ATOM 748 N N . ASN A 1 96 ? -1.716 28.587 -9.876 1.00 55.22 96 ASN A N 1
ATOM 749 C CA . ASN A 1 96 ? -3.051 29.073 -9.489 1.00 55.22 96 ASN A CA 1
ATOM 750 C C . ASN A 1 96 ? -3.107 29.719 -8.091 1.00 55.22 96 ASN A C 1
ATOM 752 O O . ASN A 1 96 ? -4.199 29.961 -7.583 1.00 55.22 96 ASN A O 1
ATOM 756 N N . GLU A 1 97 ? -1.962 30.009 -7.469 1.00 53.50 97 GLU A N 1
ATOM 757 C CA . GLU A 1 97 ? -1.885 30.780 -6.220 1.00 53.50 97 GLU A CA 1
ATOM 758 C C . GLU A 1 97 ? -1.197 32.138 -6.461 1.00 53.50 97 GLU A C 1
ATOM 760 O O . GLU A 1 97 ? -0.075 32.370 -6.023 1.00 53.50 97 GLU A O 1
ATOM 765 N N . GLU A 1 98 ? -1.882 33.048 -7.157 1.00 43.44 98 GLU A N 1
ATOM 766 C CA . GLU A 1 98 ? -1.653 34.497 -7.032 1.00 43.44 98 GLU A CA 1
ATOM 767 C C . GLU A 1 98 ? -2.936 35.154 -6.496 1.00 43.44 98 GLU A C 1
ATOM 769 O O . GLU A 1 98 ? -4.023 34.890 -7.021 1.00 43.44 98 GLU A O 1
ATOM 774 N N . PRO A 1 99 ? -2.852 36.023 -5.477 1.00 45.41 99 PRO A N 1
ATOM 775 C CA . PRO A 1 99 ? -3.537 37.306 -5.490 1.00 45.41 99 PRO A CA 1
ATOM 776 C C . PRO A 1 99 ? -2.722 38.376 -6.231 1.00 45.41 99 PRO A C 1
ATOM 778 O O . PRO A 1 99 ? -1.481 38.410 -6.059 1.00 45.41 99 PRO A O 1
#

InterPro domains:
  IPR021482 Protein of unknown function DUF3135 [PF11333] (11-84)

Foldseek 3Di:
DDPDPPPAPDDDPVVLVVCCVPPVPVSVVVVVVRLVVVLVPDDPVCSVVSVVLVVVLVVLCVPDPDNVSSVVVNVVVVVVCCCVVPVPVVVVVPPPDDD

Radius of gyration: 16.81 Å; chains: 1; bounding box: 36×48×33 Å

pLDDT: mean 82.51, std 15.92, range [38.38, 95.75]

Organism: NCBI:txid191960